Protein AF-A0A926ZJC6-F1 (afdb_monomer_lite)

Structure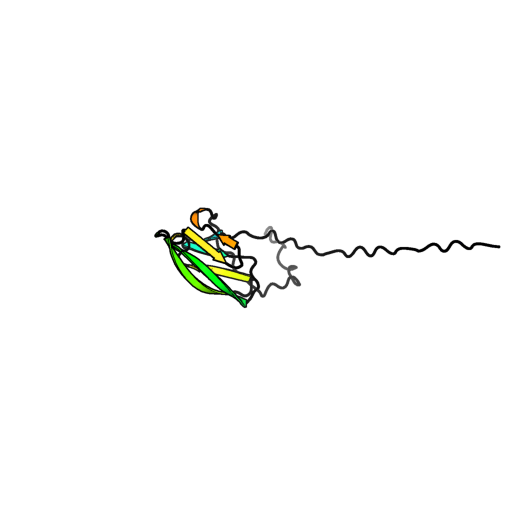 (mmCIF, N/CA/C/O backbone):
data_AF-A0A926ZJC6-F1
#
_entry.id   AF-A0A926ZJC6-F1
#
loop_
_atom_site.group_PDB
_atom_site.id
_atom_site.type_symbol
_atom_site.label_atom_id
_atom_site.label_alt_id
_atom_site.label_comp_id
_atom_site.label_asym_id
_atom_site.label_entity_id
_atom_site.label_seq_id
_atom_site.pdbx_PDB_ins_code
_atom_site.Cartn_x
_atom_site.Cartn_y
_atom_site.Cartn_z
_atom_site.occupancy
_atom_site.B_iso_or_equiv
_atom_site.auth_seq_id
_atom_site.auth_comp_id
_atom_site.auth_asym_id
_atom_site.auth_atom_id
_atom_site.pdbx_PDB_model_num
ATOM 1 N N . MET A 1 1 ? -25.894 -27.131 66.025 1.00 38.25 1 MET A N 1
ATOM 2 C CA . MET A 1 1 ? -25.459 -26.096 65.062 1.00 38.25 1 MET A CA 1
ATOM 3 C C . MET A 1 1 ? -25.548 -26.724 63.680 1.00 38.25 1 MET A C 1
ATOM 5 O O . MET A 1 1 ? -24.769 -27.619 63.396 1.00 38.25 1 MET A O 1
ATOM 9 N N . ASN A 1 2 ? -26.559 -26.364 62.885 1.00 38.94 2 ASN A N 1
ATOM 10 C CA . ASN A 1 2 ? -26.860 -27.033 61.613 1.00 38.94 2 ASN A CA 1
ATOM 11 C C . ASN A 1 2 ? -26.338 -26.170 60.460 1.00 38.94 2 ASN A C 1
ATOM 13 O O . ASN A 1 2 ? -26.923 -25.131 60.161 1.00 38.94 2 ASN A O 1
ATOM 17 N N . ALA A 1 3 ? -25.230 -26.572 59.839 1.00 44.28 3 ALA A N 1
ATOM 18 C CA . ALA A 1 3 ? -24.680 -25.879 58.680 1.00 44.28 3 ALA A CA 1
ATOM 19 C C . ALA A 1 3 ? -25.451 -26.297 57.416 1.00 44.28 3 ALA A C 1
ATOM 21 O O . ALA A 1 3 ? -25.392 -27.451 56.996 1.00 44.28 3 ALA A O 1
ATOM 22 N N . LYS A 1 4 ? -26.199 -25.363 56.819 1.00 50.53 4 LYS A N 1
ATOM 23 C CA . LYS A 1 4 ? -26.798 -25.539 55.491 1.00 50.53 4 LYS A CA 1
ATOM 24 C C . LYS A 1 4 ? -25.744 -25.203 54.434 1.00 50.53 4 LYS A C 1
ATOM 26 O O . LYS A 1 4 ? -25.274 -24.071 54.374 1.00 50.53 4 LYS A O 1
ATOM 31 N N . LEU A 1 5 ? -25.383 -26.190 53.617 1.00 47.25 5 LEU A N 1
ATOM 32 C CA . LEU A 1 5 ? -24.538 -26.021 52.435 1.00 47.25 5 LEU A CA 1
ATOM 33 C C . LEU A 1 5 ? -25.331 -25.246 51.367 1.00 47.25 5 LEU A C 1
ATOM 35 O O . LEU A 1 5 ? -26.387 -25.702 50.933 1.00 47.25 5 LEU A O 1
ATOM 39 N N . ILE A 1 6 ? -24.844 -24.075 50.957 1.00 54.47 6 ILE A N 1
ATOM 40 C CA . ILE A 1 6 ? -25.415 -23.294 49.852 1.00 54.47 6 ILE A CA 1
ATOM 41 C C . ILE A 1 6 ? -24.658 -23.694 48.583 1.00 54.47 6 ILE A C 1
ATOM 43 O O . ILE A 1 6 ? -23.482 -23.373 48.431 1.00 54.47 6 ILE A O 1
ATOM 47 N N . ALA A 1 7 ? -25.318 -24.430 47.689 1.00 50.28 7 ALA A N 1
ATOM 48 C CA . ALA A 1 7 ? -24.789 -24.746 46.368 1.00 50.28 7 ALA A CA 1
ATOM 49 C C . ALA A 1 7 ? -24.913 -23.509 45.464 1.00 50.28 7 ALA A C 1
ATOM 51 O O . ALA A 1 7 ? -26.017 -23.044 45.185 1.00 50.28 7 ALA A O 1
ATOM 52 N N . ILE A 1 8 ? -23.782 -22.962 45.024 1.00 57.31 8 ILE A N 1
ATOM 53 C CA . ILE A 1 8 ? -23.733 -21.842 44.081 1.00 57.31 8 ILE A CA 1
ATOM 54 C C . ILE A 1 8 ? -23.741 -22.439 42.671 1.00 57.31 8 ILE A C 1
ATOM 56 O O . ILE A 1 8 ? -22.753 -23.028 42.239 1.00 57.31 8 ILE A O 1
ATOM 60 N N . ALA A 1 9 ? -24.862 -22.316 41.960 1.00 54.25 9 ALA A N 1
ATOM 61 C CA . ALA A 1 9 ? -24.960 -22.700 40.556 1.00 54.25 9 ALA A CA 1
ATOM 62 C C . ALA A 1 9 ? -24.313 -21.613 39.684 1.00 54.25 9 ALA A C 1
ATOM 64 O O . ALA A 1 9 ? -24.898 -20.557 39.442 1.00 54.25 9 ALA A O 1
ATOM 65 N N . THR A 1 10 ? -23.089 -21.850 39.218 1.00 56.41 10 THR A N 1
ATOM 66 C CA . THR A 1 10 ? -22.431 -20.993 38.229 1.00 56.41 10 THR A CA 1
ATOM 67 C C . THR A 1 10 ? -23.027 -21.274 36.852 1.00 56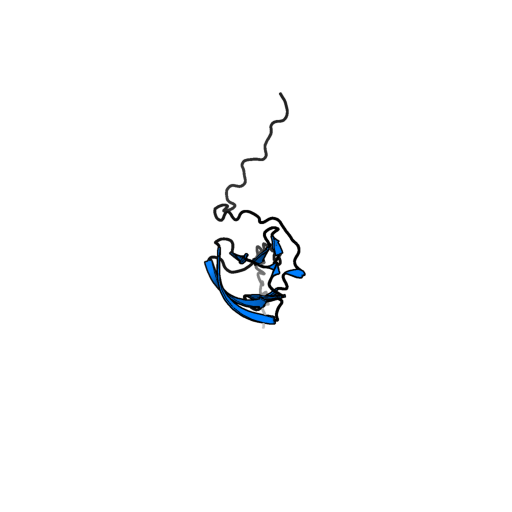.41 10 THR A C 1
ATOM 69 O O . THR A 1 10 ? -22.761 -22.294 36.225 1.00 56.41 10 THR A O 1
ATOM 72 N N . SER A 1 11 ? -23.880 -20.366 36.379 1.00 54.22 11 SER A N 1
ATOM 73 C CA . SER A 1 11 ? -24.414 -20.418 35.016 1.00 54.22 11 SER A CA 1
ATOM 74 C C . SER A 1 11 ? -23.335 -19.941 34.046 1.00 54.22 11 SER A C 1
ATOM 76 O O . SER A 1 11 ? -23.038 -18.751 33.976 1.00 54.22 11 SER A O 1
ATOM 78 N N . SER A 1 12 ? -22.709 -20.865 33.323 1.00 49.84 12 SER A N 1
ATOM 79 C CA . SER A 1 12 ? -21.769 -20.563 32.245 1.00 49.84 12 SER A CA 1
ATOM 80 C C . SER A 1 12 ? -22.539 -20.205 30.974 1.00 49.84 12 SER A C 1
ATOM 82 O O . SER A 1 12 ? -22.911 -21.063 30.176 1.00 49.84 12 SER A O 1
ATOM 84 N N . THR A 1 13 ? -22.789 -18.913 30.768 1.00 56.69 13 THR A N 1
ATOM 85 C CA . THR A 1 13 ? -23.271 -18.401 29.483 1.00 56.69 13 THR A CA 1
ATOM 86 C C . THR A 1 13 ? -22.152 -18.546 28.454 1.00 56.69 13 THR A C 1
ATOM 88 O O . THR A 1 13 ? -21.213 -17.751 28.414 1.00 56.69 13 THR A O 1
ATOM 91 N N . LEU A 1 14 ? -22.235 -19.583 27.620 1.00 51.16 14 LEU A N 1
ATOM 92 C CA . LEU A 1 14 ? -21.388 -19.730 26.444 1.00 51.16 14 LEU A CA 1
ATOM 93 C C . LEU A 1 14 ? -21.849 -18.691 25.414 1.00 51.16 14 LEU A C 1
ATOM 95 O O . LEU A 1 14 ? -22.798 -18.919 24.664 1.00 51.16 14 LEU A O 1
ATOM 99 N N . MET A 1 15 ? -21.227 -17.510 25.426 1.00 56.97 15 MET A N 1
ATOM 100 C CA . MET A 1 15 ? -21.411 -16.533 24.359 1.00 56.97 15 MET A CA 1
ATOM 101 C C . MET A 1 15 ? -20.869 -17.159 23.077 1.00 56.97 15 MET A C 1
ATOM 103 O O . MET A 1 15 ? -19.660 -17.335 22.927 1.00 56.97 15 MET A O 1
ATOM 107 N N . ILE A 1 16 ? -21.766 -17.531 22.167 1.00 52.75 16 ILE A N 1
ATOM 108 C CA . ILE A 1 16 ? -21.394 -17.936 20.816 1.00 52.75 16 ILE A CA 1
ATOM 109 C C . ILE A 1 16 ? -20.879 -16.669 20.138 1.00 52.75 16 ILE A C 1
ATOM 111 O O . ILE A 1 16 ? -21.640 -15.840 19.642 1.00 52.75 16 ILE A O 1
ATOM 115 N N . ALA A 1 17 ? -19.565 -16.480 20.203 1.00 49.69 17 ALA A N 1
ATOM 116 C CA . ALA A 1 17 ? -18.879 -15.502 19.395 1.00 49.69 17 ALA A CA 1
ATOM 117 C C . ALA A 1 17 ? -19.070 -15.932 17.938 1.00 49.69 17 ALA A C 1
ATOM 119 O O . ALA A 1 17 ? -18.536 -16.955 17.512 1.00 49.69 17 ALA A O 1
ATOM 120 N N . ASN A 1 18 ? -19.841 -15.163 17.171 1.00 49.44 18 ASN A N 1
ATOM 121 C CA . ASN A 1 18 ? -19.862 -15.277 15.718 1.00 49.44 18 ASN A CA 1
ATOM 122 C C . ASN A 1 18 ? -18.510 -14.784 15.187 1.00 49.44 18 ASN A C 1
ATOM 124 O O . ASN A 1 18 ? -18.402 -13.685 14.647 1.00 49.44 18 ASN A O 1
ATOM 128 N N . THR A 1 19 ? -17.454 -15.577 15.364 1.00 45.50 19 THR A N 1
ATOM 129 C CA . THR A 1 19 ? -16.168 -15.342 14.719 1.00 45.50 19 THR A CA 1
ATOM 130 C C . THR A 1 19 ? -16.324 -15.728 13.258 1.00 45.50 19 THR A C 1
ATOM 132 O O . THR A 1 19 ? -15.947 -16.819 12.835 1.00 45.50 19 THR A 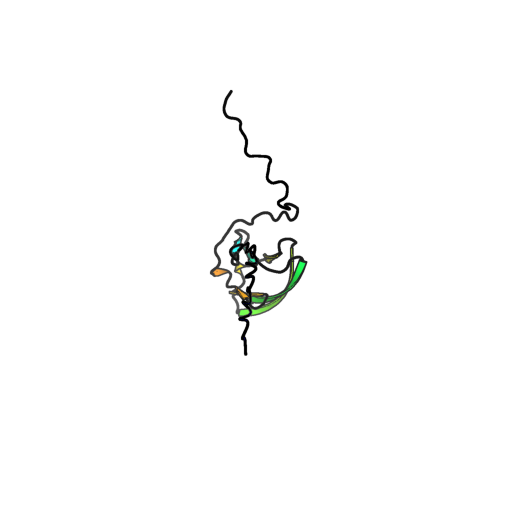O 1
ATOM 135 N N . SER A 1 20 ? -16.902 -14.821 12.469 1.00 44.12 20 SER A N 1
ATOM 136 C CA . SER A 1 20 ? -16.617 -14.787 11.039 1.00 44.12 20 SER A CA 1
ATOM 137 C C . SER A 1 20 ? -15.149 -14.405 10.916 1.00 44.12 20 SER A C 1
ATOM 139 O O . SER A 1 20 ? -14.802 -13.235 10.786 1.00 44.12 20 SER A O 1
ATOM 141 N N . THR A 1 21 ? -14.267 -15.392 11.038 1.00 40.03 21 THR A N 1
ATOM 142 C CA . THR A 1 21 ? -12.879 -15.257 10.620 1.00 40.03 21 THR A CA 1
ATOM 143 C C . THR A 1 21 ? -12.902 -15.205 9.100 1.00 40.03 21 THR A C 1
ATOM 145 O O . THR A 1 21 ? -12.671 -16.207 8.424 1.00 40.03 21 THR A O 1
ATOM 148 N N . ALA A 1 22 ? -13.237 -14.037 8.547 1.00 44.06 22 ALA A N 1
ATOM 149 C CA . ALA A 1 22 ? -12.753 -13.684 7.230 1.00 44.06 22 ALA A CA 1
ATOM 150 C C . ALA A 1 22 ? -11.233 -13.800 7.347 1.00 44.06 22 ALA A C 1
ATOM 152 O O . ALA A 1 22 ? -10.611 -13.042 8.092 1.00 44.06 22 ALA A O 1
ATOM 153 N N . LEU A 1 23 ? -10.664 -14.842 6.736 1.00 44.34 23 LEU A N 1
ATOM 154 C CA . LEU A 1 23 ? -9.221 -14.999 6.613 1.00 44.34 23 LEU A CA 1
ATOM 155 C C . LEU A 1 23 ? -8.686 -13.632 6.195 1.00 44.34 23 LEU A C 1
ATOM 157 O O . LEU A 1 23 ? -9.163 -13.082 5.202 1.00 44.34 23 LEU A O 1
ATOM 161 N N . ALA A 1 24 ? -7.800 -13.049 7.003 1.00 52.12 24 ALA A N 1
ATOM 162 C CA . ALA A 1 24 ? -7.254 -11.734 6.728 1.00 52.12 24 ALA A CA 1
ATOM 163 C C . ALA A 1 24 ? -6.573 -11.793 5.357 1.00 52.12 24 ALA A C 1
ATOM 165 O O . ALA A 1 24 ? -5.477 -12.339 5.226 1.00 52.12 24 ALA A O 1
ATOM 166 N N . GLU A 1 25 ? -7.269 -11.336 4.313 1.00 66.81 25 GLU A N 1
ATOM 167 C CA . GLU A 1 25 ? -6.686 -11.257 2.983 1.00 66.81 25 GLU A CA 1
ATOM 168 C C . GLU A 1 25 ? -5.455 -10.369 3.078 1.00 66.81 25 GLU A C 1
ATOM 170 O O . GLU A 1 25 ? -5.546 -9.202 3.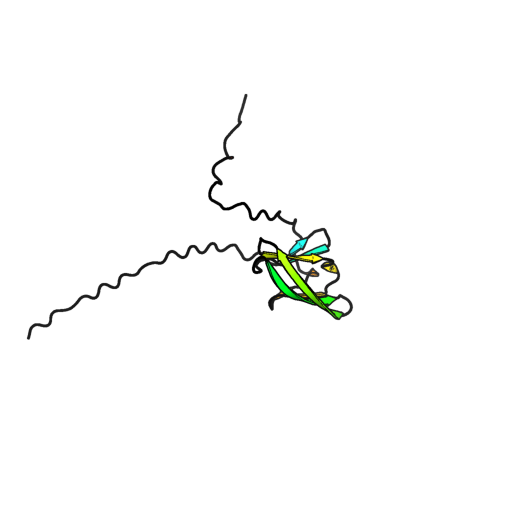459 1.00 66.81 25 GLU A O 1
ATOM 175 N N . GLN A 1 26 ? -4.302 -10.968 2.792 1.00 79.06 26 GLN A N 1
ATOM 176 C CA . GLN A 1 26 ? -3.030 -10.268 2.740 1.00 79.06 26 GLN A CA 1
ATOM 177 C C . GLN A 1 26 ? -3.026 -9.293 1.557 1.00 79.06 26 GLN A C 1
ATOM 179 O O . GLN A 1 26 ? -3.678 -9.573 0.539 1.00 79.06 26 GLN A O 1
ATOM 184 N N . PRO A 1 27 ? -2.247 -8.200 1.643 1.00 87.31 27 PRO A N 1
ATOM 185 C CA . PRO A 1 27 ? -2.028 -7.311 0.514 1.00 87.31 27 PRO A CA 1
ATOM 186 C C . PRO A 1 27 ? -1.622 -8.086 -0.744 1.00 87.31 27 PRO A C 1
ATOM 188 O O . PRO A 1 27 ? -0.888 -9.074 -0.680 1.00 87.31 27 PRO A O 1
ATOM 191 N N . TYR A 1 28 ? -2.087 -7.643 -1.908 1.00 88.81 28 TYR A N 1
ATOM 192 C CA . TYR A 1 28 ? -1.786 -8.295 -3.185 1.00 88.81 28 TYR A CA 1
ATOM 193 C C . TYR A 1 28 ? -1.562 -7.270 -4.296 1.00 88.81 28 TYR A C 1
ATOM 195 O O . TYR A 1 28 ? -1.838 -6.081 -4.133 1.00 88.81 28 TYR A O 1
ATOM 203 N N . LYS A 1 29 ? -1.041 -7.721 -5.440 1.00 90.06 29 LYS A N 1
ATOM 204 C CA . LYS A 1 29 ? -0.910 -6.888 -6.642 1.00 90.06 29 LYS A CA 1
ATOM 205 C C . LYS A 1 29 ? -2.002 -7.180 -7.653 1.00 90.06 29 LYS A C 1
ATOM 207 O O . LYS A 1 29 ? -2.417 -8.324 -7.810 1.00 90.06 29 LYS A O 1
ATOM 212 N N . THR A 1 30 ? -2.394 -6.175 -8.415 1.00 84.56 30 THR A N 1
ATOM 213 C CA . THR A 1 30 ? -3.168 -6.380 -9.641 1.00 84.56 30 THR A CA 1
ATOM 214 C C . THR A 1 30 ? -2.232 -6.537 -10.842 1.00 84.56 30 THR A C 1
ATOM 216 O O . THR A 1 30 ? -1.056 -6.165 -10.797 1.00 84.56 30 THR A O 1
ATOM 219 N N . SER A 1 31 ? -2.758 -7.046 -11.958 1.00 81.62 31 SER A N 1
ATOM 220 C CA . SER A 1 31 ? -2.056 -7.030 -13.251 1.00 81.62 31 SER A CA 1
ATOM 221 C C . SER A 1 31 ? -1.792 -5.611 -13.777 1.00 81.62 31 SER A C 1
ATOM 223 O O . SER A 1 31 ? -0.910 -5.426 -14.607 1.00 81.62 31 SER A O 1
ATOM 225 N N . GLY A 1 32 ? -2.511 -4.604 -13.269 1.00 83.00 32 GLY A N 1
ATOM 226 C CA . GLY A 1 32 ? -2.372 -3.189 -13.623 1.00 83.00 32 GLY A CA 1
ATOM 227 C C . GLY A 1 32 ? -1.300 -2.437 -12.832 1.00 83.00 32 GLY A C 1
ATOM 228 O O . GLY A 1 32 ? -1.387 -1.219 -12.714 1.00 83.00 32 GLY A O 1
ATOM 229 N N . ASN A 1 33 ? -0.319 -3.138 -12.255 1.00 86.75 33 ASN A N 1
ATOM 230 C CA . ASN A 1 33 ? 0.745 -2.538 -11.447 1.00 86.75 33 ASN A CA 1
ATOM 231 C C . ASN A 1 33 ? 0.222 -1.744 -10.231 1.00 86.75 33 ASN A C 1
ATOM 233 O O . ASN A 1 33 ? 0.779 -0.708 -9.865 1.00 86.75 33 ASN A O 1
ATOM 237 N N . GLN A 1 34 ? -0.860 -2.206 -9.604 1.00 91.19 34 GLN A N 1
ATOM 238 C CA . GLN A 1 34 ? -1.397 -1.604 -8.382 1.00 91.19 34 GLN A CA 1
ATOM 239 C C . GLN A 1 34 ? -1.182 -2.539 -7.196 1.00 91.19 34 GLN A C 1
ATOM 241 O O . GLN A 1 34 ? -1.225 -3.758 -7.354 1.00 91.19 34 GLN A O 1
ATOM 246 N N . VAL A 1 35 ? -0.984 -1.973 -6.008 1.00 92.75 35 VAL A N 1
ATOM 247 C CA . VAL A 1 35 ? -1.012 -2.713 -4.740 1.00 92.75 35 VAL A CA 1
ATOM 248 C C . VAL A 1 35 ? -2.361 -2.476 -4.085 1.00 92.75 35 VAL A C 1
ATOM 250 O O . VAL A 1 35 ? -2.762 -1.331 -3.883 1.00 92.75 35 VAL A O 1
ATOM 253 N N . VAL A 1 36 ? -3.057 -3.556 -3.755 1.00 92.12 36 VAL A N 1
ATOM 254 C CA . VAL A 1 36 ? -4.305 -3.513 -2.999 1.00 92.12 36 VAL A CA 1
ATOM 255 C C . VAL A 1 36 ? -3.990 -3.857 -1.553 1.00 92.12 36 VAL A C 1
ATOM 257 O O . VAL A 1 36 ? -3.450 -4.927 -1.271 1.00 92.12 36 VAL A O 1
ATOM 260 N N . VAL A 1 37 ? -4.331 -2.938 -0.652 1.00 91.88 37 VAL A N 1
ATOM 261 C CA . VAL A 1 37 ? -4.224 -3.129 0.796 1.00 91.88 37 VAL A CA 1
ATOM 262 C C . VAL A 1 37 ? -5.629 -3.273 1.357 1.00 91.88 37 VAL A C 1
ATOM 264 O O . VAL A 1 37 ? -6.437 -2.350 1.258 1.00 91.88 37 VAL A O 1
ATOM 267 N N . THR A 1 38 ? -5.916 -4.449 1.896 1.00 89.62 38 THR A N 1
ATOM 268 C CA . THR A 1 38 ? -7.206 -4.885 2.443 1.00 89.62 38 THR A CA 1
ATOM 269 C C . THR A 1 38 ? -7.243 -4.752 3.967 1.00 89.62 38 THR A C 1
ATOM 271 O O . THR A 1 38 ? -6.247 -4.392 4.586 1.00 89.62 38 THR A O 1
ATOM 274 N N . GLN A 1 39 ? -8.395 -5.054 4.579 1.00 86.06 39 GLN A N 1
ATOM 275 C CA . GLN A 1 39 ? -8.577 -5.092 6.042 1.00 86.06 39 GLN A CA 1
ATOM 276 C C . GLN A 1 39 ? -8.343 -3.753 6.758 1.00 86.06 39 GLN A C 1
ATOM 278 O O . GLN A 1 39 ? -8.026 -3.701 7.946 1.00 86.06 39 GLN A O 1
ATOM 283 N N . LEU A 1 40 ? -8.530 -2.650 6.042 1.00 89.62 40 LEU A N 1
ATOM 284 C CA . LEU A 1 40 ? -8.524 -1.313 6.610 1.00 89.62 40 LEU A CA 1
ATOM 285 C C . LEU A 1 40 ? -9.947 -0.923 7.021 1.00 89.62 40 LEU A C 1
ATOM 287 O O . LEU A 1 40 ? -10.932 -1.468 6.520 1.00 89.62 40 LEU A O 1
ATOM 291 N N . GLN A 1 41 ? -10.083 0.050 7.920 1.00 91.19 41 GLN A N 1
ATOM 292 C CA . GLN A 1 41 ? -11.407 0.568 8.259 1.00 91.19 41 GLN A CA 1
ATOM 293 C C . GLN A 1 41 ? -12.017 1.242 7.019 1.00 91.19 41 GLN A C 1
ATOM 295 O O . GLN A 1 41 ? -11.321 2.025 6.366 1.00 91.19 41 GLN A O 1
ATOM 300 N N . PRO A 1 42 ? -13.278 0.949 6.652 1.00 91.88 42 PRO A N 1
ATOM 301 C CA . PRO A 1 42 ? -13.941 1.600 5.527 1.00 91.88 42 PRO A CA 1
ATOM 302 C C . PRO A 1 42 ? -14.051 3.115 5.701 1.00 91.88 42 PRO A C 1
ATOM 304 O O . PRO A 1 42 ? -14.329 3.592 6.800 1.00 91.88 42 PRO A O 1
ATOM 307 N N . ARG A 1 43 ? -13.902 3.862 4.599 1.00 91.56 43 ARG A N 1
ATOM 308 C CA . ARG A 1 43 ? -14.011 5.335 4.554 1.00 91.56 43 ARG A CA 1
ATOM 309 C C . ARG A 1 43 ? -13.064 6.075 5.512 1.00 91.56 43 ARG A C 1
ATOM 311 O O . ARG A 1 43 ? -13.343 7.206 5.905 1.00 91.56 43 ARG A O 1
ATOM 318 N N . GLN A 1 44 ? -11.948 5.450 5.870 1.00 95.75 44 GLN A N 1
ATOM 319 C CA . GLN A 1 44 ? -10.924 6.018 6.736 1.00 95.75 44 GLN A CA 1
ATOM 320 C C . GLN A 1 44 ? -9.713 6.469 5.911 1.00 95.75 44 GLN A C 1
ATOM 322 O O . GLN A 1 44 ? -9.294 5.800 4.963 1.00 95.75 44 GLN A O 1
ATOM 327 N N . THR A 1 45 ? -9.132 7.606 6.292 1.00 96.25 45 THR A N 1
ATOM 328 C CA . THR A 1 45 ? -7.896 8.120 5.691 1.00 96.25 45 THR A CA 1
ATOM 329 C C . THR A 1 45 ? -6.677 7.590 6.435 1.00 96.25 45 THR A C 1
ATOM 331 O O . THR A 1 45 ? -6.616 7.657 7.664 1.00 96.25 45 THR A O 1
ATOM 334 N N . TYR A 1 46 ? -5.692 7.112 5.678 1.00 95.81 46 TYR A N 1
ATOM 335 C CA . TYR A 1 46 ? -4.413 6.612 6.168 1.00 95.81 46 TYR A CA 1
ATOM 336 C C . TYR A 1 46 ? -3.254 7.377 5.531 1.00 95.81 46 TYR A C 1
ATOM 338 O O . TYR A 1 46 ? -3.309 7.748 4.357 1.00 95.81 46 TYR A O 1
ATOM 346 N N . LEU A 1 47 ? -2.188 7.581 6.306 1.00 96.88 47 LEU A N 1
ATOM 347 C CA . LEU A 1 47 ? -0.888 7.981 5.781 1.00 96.88 47 LEU A CA 1
ATOM 348 C C . LEU A 1 47 ? -0.165 6.733 5.268 1.00 96.88 47 LEU A C 1
ATOM 350 O O . LEU A 1 47 ? -0.032 5.751 6.000 1.00 96.88 47 LEU A O 1
ATOM 354 N N . VAL A 1 48 ? 0.310 6.788 4.030 1.00 96.56 48 VAL A N 1
ATOM 355 C CA . VAL A 1 48 ? 1.152 5.759 3.425 1.00 96.56 48 VAL A CA 1
ATOM 356 C C . VAL A 1 48 ? 2.538 6.336 3.232 1.00 96.56 48 VAL A C 1
ATOM 358 O O . VAL A 1 48 ? 2.704 7.316 2.510 1.00 96.56 48 VAL A O 1
ATOM 361 N N . GLN A 1 49 ? 3.528 5.712 3.854 1.00 97.19 49 GLN A N 1
ATOM 362 C CA . GLN A 1 49 ? 4.930 6.009 3.588 1.00 97.19 49 GLN A CA 1
ATOM 363 C C . GLN A 1 49 ? 5.411 5.102 2.463 1.00 97.19 49 GLN A C 1
ATOM 365 O O . GLN A 1 49 ? 5.135 3.902 2.464 1.00 97.19 49 GLN A O 1
ATOM 370 N N . THR A 1 50 ? 6.122 5.661 1.494 1.00 96.25 50 THR A N 1
ATOM 371 C CA . THR A 1 50 ? 6.605 4.914 0.333 1.00 96.25 50 THR A CA 1
ATOM 372 C C . THR A 1 50 ? 8.108 5.052 0.214 1.00 96.25 50 THR A C 1
ATOM 374 O O . THR A 1 50 ? 8.622 6.156 0.351 1.00 96.25 50 THR A O 1
ATOM 377 N N . THR A 1 51 ? 8.796 3.962 -0.109 1.00 97.00 51 THR A N 1
ATOM 378 C CA . THR A 1 51 ? 10.197 3.989 -0.542 1.00 97.00 51 THR A CA 1
ATOM 379 C C . THR A 1 51 ? 10.256 3.447 -1.961 1.00 97.00 51 THR A C 1
ATOM 381 O O . THR A 1 51 ? 9.840 2.308 -2.200 1.00 97.00 51 THR A O 1
ATOM 384 N N . ASP A 1 52 ? 10.743 4.244 -2.907 1.00 94.12 52 ASP A N 1
ATOM 385 C CA . ASP A 1 52 ? 10.887 3.816 -4.299 1.00 94.12 52 ASP A CA 1
ATOM 386 C C . ASP A 1 52 ? 12.126 2.927 -4.518 1.00 94.12 52 ASP A C 1
ATOM 388 O O . ASP A 1 52 ? 12.911 2.656 -3.605 1.00 94.12 52 ASP A O 1
ATOM 392 N N . THR A 1 53 ? 12.306 2.428 -5.741 1.00 90.25 53 THR A N 1
ATOM 393 C CA . THR A 1 53 ? 13.464 1.592 -6.102 1.00 90.25 53 THR A CA 1
ATOM 394 C C . THR A 1 53 ? 14.805 2.330 -6.084 1.00 90.25 53 THR A C 1
ATOM 396 O O . THR A 1 53 ? 15.841 1.671 -6.041 1.00 90.25 53 THR A O 1
ATOM 399 N N . SER A 1 54 ? 14.808 3.666 -6.116 1.00 93.19 54 SER A N 1
ATOM 400 C CA . SER A 1 54 ? 16.011 4.499 -5.964 1.00 93.19 54 SER A CA 1
ATOM 401 C C . SER A 1 54 ? 16.357 4.786 -4.497 1.00 93.19 54 SER A C 1
ATOM 403 O O . SER A 1 54 ? 17.406 5.359 -4.211 1.00 93.19 54 SER A O 1
ATOM 405 N N . GLY A 1 55 ? 15.501 4.353 -3.565 1.00 94.31 55 GLY A N 1
ATOM 406 C CA . GLY A 1 55 ? 15.641 4.604 -2.134 1.00 94.31 55 GLY A CA 1
ATOM 407 C C . GLY A 1 55 ? 15.049 5.940 -1.686 1.00 94.31 55 GLY A C 1
ATOM 408 O O . GLY A 1 55 ? 15.218 6.306 -0.526 1.00 94.31 55 GLY A O 1
ATOM 409 N N . LYS A 1 56 ? 14.355 6.670 -2.567 1.00 96.31 56 LYS A N 1
ATOM 410 C CA . LYS A 1 56 ? 13.681 7.915 -2.202 1.00 96.31 56 LYS A CA 1
ATOM 411 C C . LYS A 1 56 ? 12.447 7.600 -1.365 1.00 96.31 56 LYS A C 1
ATOM 413 O O . LYS A 1 56 ? 11.624 6.763 -1.743 1.00 96.31 56 LYS A O 1
ATOM 418 N N . GLU A 1 57 ? 12.313 8.310 -0.255 1.00 96.88 57 GLU A N 1
ATOM 419 C CA . GLU A 1 57 ? 11.151 8.237 0.623 1.00 96.88 57 GLU A CA 1
ATOM 420 C C . GLU A 1 57 ? 10.153 9.356 0.303 1.00 96.88 57 GLU A C 1
ATOM 422 O O . GLU A 1 57 ? 10.537 10.479 -0.031 1.00 96.88 57 GLU A O 1
ATOM 427 N N . ASP A 1 58 ? 8.866 9.036 0.385 1.00 96.19 58 ASP A N 1
ATOM 428 C CA . ASP A 1 58 ? 7.759 9.975 0.200 1.00 96.19 58 ASP A CA 1
ATOM 429 C C . ASP A 1 58 ? 6.564 9.558 1.070 1.00 96.19 58 ASP A C 1
ATOM 431 O O . ASP A 1 58 ? 6.565 8.493 1.699 1.00 96.19 58 ASP A O 1
ATOM 435 N N . SER A 1 59 ? 5.542 10.403 1.152 1.00 95.75 59 SER A N 1
ATOM 436 C CA . SER A 1 59 ? 4.338 10.149 1.935 1.00 95.75 59 SER A CA 1
ATOM 437 C C . SER A 1 59 ? 3.087 10.663 1.234 1.00 95.75 59 SER A C 1
ATOM 439 O O . SER A 1 59 ? 3.029 11.806 0.790 1.00 95.75 59 SER A O 1
ATOM 441 N N . ILE A 1 60 ? 2.052 9.825 1.179 1.00 95.31 60 ILE A N 1
ATOM 442 C CA . ILE A 1 60 ? 0.768 10.153 0.554 1.00 95.31 60 ILE A CA 1
ATOM 443 C C . ILE A 1 60 ? -0.391 9.808 1.487 1.00 95.31 60 ILE A C 1
ATOM 445 O O . ILE A 1 60 ? -0.353 8.809 2.203 1.00 95.31 60 ILE A O 1
ATOM 449 N N . TYR A 1 61 ? -1.447 10.618 1.464 1.00 96.44 61 TYR A N 1
ATOM 450 C CA . T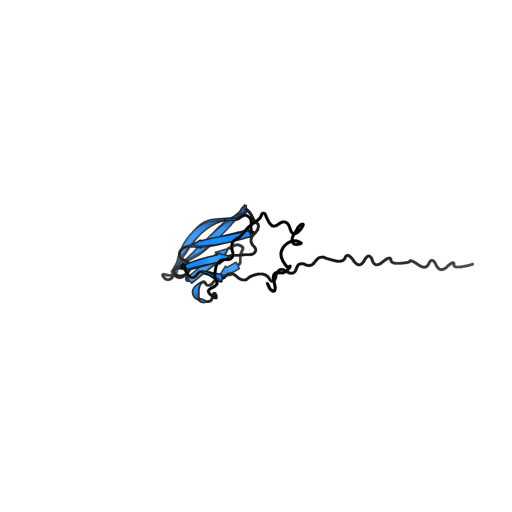YR A 1 61 ? -2.698 10.286 2.142 1.00 96.44 61 TYR A CA 1
ATOM 451 C C . TYR A 1 61 ? -3.624 9.546 1.188 1.00 96.44 61 TYR A C 1
ATOM 453 O O . TYR A 1 61 ? -3.851 9.988 0.062 1.00 96.44 61 TYR A O 1
ATOM 461 N N . VAL A 1 62 ? -4.188 8.437 1.655 1.00 94.50 62 VAL A N 1
ATOM 462 C CA . VAL A 1 62 ? -5.131 7.630 0.881 1.00 94.50 62 VAL A CA 1
ATOM 463 C C . VAL A 1 62 ? -6.382 7.364 1.703 1.00 94.50 62 VAL A C 1
ATOM 465 O O . VAL A 1 62 ? -6.305 7.138 2.908 1.00 94.50 62 VAL A O 1
ATOM 468 N N . THR A 1 63 ? -7.544 7.407 1.059 1.00 94.19 63 THR A N 1
ATOM 469 C CA . THR A 1 63 ? -8.826 7.096 1.706 1.00 94.19 63 THR A CA 1
ATOM 470 C C . THR A 1 63 ? -9.300 5.732 1.237 1.00 94.19 63 THR A C 1
ATOM 472 O O . THR A 1 63 ? -9.303 5.451 0.037 1.00 94.19 63 THR A O 1
ATOM 475 N N . THR A 1 64 ? -9.679 4.874 2.177 1.00 92.69 64 THR A N 1
ATOM 476 C CA . THR A 1 64 ? -10.237 3.556 1.869 1.00 92.69 64 THR A CA 1
ATOM 477 C C . THR A 1 64 ? -11.643 3.673 1.307 1.00 92.69 64 THR A C 1
ATOM 479 O O . THR A 1 64 ? -12.398 4.600 1.610 1.00 92.69 64 THR A O 1
ATOM 482 N N . ASN A 1 65 ? -12.023 2.701 0.489 1.00 89.94 65 ASN A N 1
ATOM 483 C CA . ASN A 1 65 ? -13.381 2.625 -0.024 1.00 89.94 65 ASN A CA 1
ATOM 484 C C . ASN A 1 65 ? -14.362 2.040 1.013 1.00 89.94 65 ASN A C 1
ATOM 486 O O . ASN A 1 65 ? -14.020 1.767 2.165 1.00 89.94 65 ASN A O 1
ATOM 490 N N . GLU A 1 66 ? -15.602 1.813 0.583 1.00 88.88 66 GLU A N 1
ATOM 491 C CA . GLU A 1 66 ? -16.678 1.272 1.424 1.00 88.88 66 GLU A CA 1
ATOM 492 C C . GLU A 1 66 ? -16.465 -0.188 1.858 1.00 88.88 66 GLU A C 1
ATOM 494 O O . GLU A 1 66 ? -17.094 -0.625 2.816 1.00 88.88 66 GLU A O 1
ATOM 499 N N . CYS A 1 67 ? -15.568 -0.927 1.199 1.00 86.44 67 CYS A N 1
ATOM 500 C CA . CYS A 1 67 ? -15.199 -2.297 1.565 1.00 86.44 67 CYS A CA 1
ATOM 501 C C . CYS A 1 67 ? -13.929 -2.378 2.424 1.00 86.44 67 CYS A C 1
ATOM 503 O O . CYS A 1 67 ? -13.465 -3.480 2.702 1.00 86.44 67 CYS A O 1
ATOM 505 N N . GLY A 1 68 ? -13.347 -1.247 2.839 1.00 88.56 68 GLY A N 1
ATOM 506 C CA . GLY A 1 68 ? -12.179 -1.267 3.720 1.00 88.56 68 GLY A CA 1
ATOM 507 C C . GLY A 1 68 ? -10.884 -1.677 3.021 1.00 88.56 68 GLY A C 1
ATOM 508 O O . GLY A 1 68 ? -10.022 -2.316 3.620 1.00 88.56 68 GLY A O 1
ATOM 509 N N . TYR A 1 69 ? -10.725 -1.321 1.747 1.00 88.75 69 TYR A N 1
ATOM 510 C CA . TYR A 1 69 ? -9.435 -1.435 1.073 1.00 88.75 69 TYR A CA 1
ATOM 511 C C . TYR A 1 69 ? -9.070 -0.166 0.319 1.00 88.75 69 TYR A C 1
ATOM 513 O O . TYR A 1 69 ? -9.908 0.698 0.043 1.00 88.75 69 TYR A O 1
ATOM 521 N N . VAL A 1 70 ? -7.793 -0.070 -0.029 1.00 91.75 70 VAL A N 1
ATOM 522 C CA . VAL A 1 70 ? -7.250 1.003 -0.852 1.00 91.75 70 VAL A CA 1
ATOM 523 C C . VAL A 1 70 ? -6.355 0.442 -1.945 1.00 91.75 70 VAL A C 1
ATOM 525 O O . VAL A 1 70 ? -5.721 -0.600 -1.779 1.00 91.75 70 VAL A O 1
ATOM 528 N N . MET A 1 71 ? -6.326 1.139 -3.077 1.00 91.44 71 MET A N 1
ATOM 529 C CA . MET A 1 71 ? -5.491 0.804 -4.219 1.00 91.44 71 MET A CA 1
ATOM 530 C C . MET A 1 71 ? -4.408 1.868 -4.374 1.00 91.44 71 MET A C 1
ATOM 532 O O . MET A 1 71 ? -4.704 3.047 -4.561 1.00 91.44 71 MET A O 1
ATOM 536 N N . ILE A 1 72 ? -3.152 1.442 -4.294 1.00 92.94 72 ILE A N 1
ATOM 537 C CA . ILE A 1 72 ? -1.980 2.292 -4.482 1.00 92.94 72 ILE A CA 1
ATOM 538 C C . ILE A 1 72 ? -1.450 2.028 -5.891 1.00 92.94 72 ILE A C 1
ATOM 540 O O . ILE A 1 72 ? -1.032 0.914 -6.218 1.00 92.94 72 ILE A O 1
ATOM 544 N N . ASN A 1 73 ? -1.506 3.053 -6.738 1.00 90.81 73 ASN A N 1
ATOM 545 C CA . ASN A 1 73 ? -1.015 2.988 -8.113 1.00 90.81 73 ASN A CA 1
ATOM 546 C C . ASN A 1 73 ? 0.514 2.892 -8.149 1.00 90.81 73 ASN A C 1
ATOM 548 O O . ASN A 1 73 ? 1.181 3.288 -7.201 1.00 90.81 73 ASN A O 1
ATOM 552 N N . ASN A 1 74 ? 1.069 2.416 -9.266 1.00 89.12 74 ASN A N 1
ATOM 553 C CA . ASN A 1 74 ? 2.518 2.291 -9.474 1.00 89.12 74 ASN A CA 1
ATOM 554 C C . ASN A 1 74 ? 3.220 1.385 -8.446 1.00 89.12 74 ASN A C 1
ATOM 556 O O . ASN A 1 74 ? 4.387 1.585 -8.120 1.00 89.12 74 ASN A O 1
ATOM 560 N N . GLY A 1 75 ? 2.520 0.353 -7.972 1.00 86.31 75 GLY A N 1
ATOM 561 C CA . GLY A 1 75 ? 2.979 -0.604 -6.970 1.00 86.31 75 GLY A CA 1
ATOM 562 C C . GLY A 1 75 ? 4.361 -1.203 -7.237 1.00 86.31 75 GLY A C 1
ATOM 563 O O . GLY A 1 75 ? 5.153 -1.368 -6.317 1.00 86.31 75 GLY A O 1
ATOM 564 N N . GLY A 1 76 ? 4.673 -1.502 -8.497 1.00 85.31 76 GLY A N 1
ATOM 565 C CA . GLY A 1 76 ? 5.953 -2.070 -8.921 1.00 85.31 76 GLY A CA 1
ATOM 566 C C . GLY A 1 76 ? 7.139 -1.107 -8.862 1.00 85.31 76 GLY A C 1
ATOM 567 O O . GLY A 1 76 ? 8.272 -1.573 -8.907 1.00 85.31 76 GLY A O 1
ATOM 568 N N . ASN A 1 77 ? 6.904 0.200 -8.713 1.00 89.94 77 ASN A N 1
ATOM 569 C CA . ASN A 1 77 ? 7.970 1.197 -8.557 1.00 89.94 77 ASN A CA 1
ATOM 570 C C . ASN A 1 77 ? 8.386 1.384 -7.090 1.00 89.94 77 ASN A C 1
ATOM 572 O O . ASN A 1 77 ? 9.352 2.092 -6.805 1.00 89.94 77 ASN A O 1
ATOM 576 N N . TYR A 1 78 ? 7.668 0.759 -6.155 1.00 93.00 78 TYR A N 1
ATOM 577 C CA . TYR A 1 78 ? 7.959 0.850 -4.733 1.00 93.00 78 TYR A CA 1
ATOM 578 C C . TYR A 1 78 ? 8.716 -0.381 -4.245 1.00 93.00 78 TYR A C 1
ATOM 580 O O . TYR A 1 78 ? 8.296 -1.525 -4.434 1.00 93.00 78 TYR A O 1
ATOM 588 N N . GLN A 1 79 ? 9.821 -0.140 -3.543 1.00 94.56 79 GLN A N 1
ATOM 589 C CA . GLN A 1 79 ? 10.504 -1.172 -2.775 1.00 94.56 79 GLN A CA 1
ATOM 590 C C . GLN A 1 79 ? 9.702 -1.514 -1.511 1.00 94.56 79 GLN A C 1
ATOM 592 O O . GLN A 1 79 ? 9.621 -2.687 -1.128 1.00 94.56 79 GLN A O 1
ATOM 597 N N . ARG A 1 80 ? 9.128 -0.493 -0.856 1.00 95.25 80 ARG A N 1
ATOM 598 C CA . ARG A 1 80 ? 8.368 -0.618 0.395 1.00 95.25 80 ARG A CA 1
ATOM 599 C C . ARG A 1 80 ? 7.189 0.345 0.417 1.00 95.25 80 ARG A C 1
ATOM 601 O O . ARG A 1 80 ? 7.302 1.480 -0.039 1.00 95.25 80 ARG A O 1
ATOM 608 N N . LEU A 1 81 ? 6.088 -0.117 0.991 1.00 95.19 81 LEU A N 1
ATOM 609 C CA . LEU A 1 81 ? 4.926 0.685 1.353 1.00 95.19 81 LEU A CA 1
ATOM 610 C C . LEU A 1 81 ? 4.627 0.417 2.825 1.00 95.19 81 LEU A C 1
ATOM 612 O O . LEU A 1 81 ? 4.549 -0.744 3.212 1.00 95.19 81 LEU A O 1
ATOM 616 N N . THR A 1 82 ? 4.439 1.453 3.630 1.00 95.44 82 THR A N 1
ATOM 617 C CA . THR A 1 82 ? 4.036 1.309 5.029 1.00 95.44 82 THR A CA 1
ATOM 618 C C . THR A 1 82 ? 2.703 1.997 5.242 1.00 95.44 82 THR A C 1
ATOM 620 O O . THR A 1 82 ? 2.575 3.192 4.987 1.00 95.44 82 THR A O 1
ATOM 623 N N . ILE A 1 83 ? 1.712 1.249 5.715 1.00 94.81 83 ILE A N 1
ATOM 624 C CA . ILE A 1 83 ? 0.363 1.740 6.007 1.00 94.81 83 ILE A CA 1
ATOM 625 C C . ILE A 1 83 ? -0.137 1.051 7.271 1.00 94.81 83 ILE A C 1
ATOM 627 O O . ILE A 1 83 ? 0.003 -0.157 7.409 1.00 94.81 83 ILE A O 1
ATOM 631 N N . ASN A 1 84 ? -0.696 1.813 8.215 1.00 90.94 84 ASN A N 1
ATOM 632 C CA . ASN A 1 84 ? -1.221 1.267 9.475 1.00 90.94 84 ASN A CA 1
ATOM 633 C C . ASN A 1 84 ? -0.222 0.342 10.216 1.00 90.94 84 ASN A C 1
ATOM 635 O O . ASN A 1 84 ? -0.581 -0.732 10.689 1.00 90.94 84 ASN A O 1
ATOM 639 N N . ASN A 1 85 ? 1.052 0.746 10.268 1.00 88.12 85 ASN A N 1
ATOM 640 C CA . ASN A 1 85 ? 2.181 -0.012 10.831 1.00 88.12 85 ASN A CA 1
ATOM 641 C C . ASN A 1 85 ? 2.505 -1.349 10.131 1.00 88.12 85 ASN A C 1
ATOM 643 O O . ASN A 1 85 ? 3.383 -2.079 10.591 1.00 88.12 85 ASN A O 1
ATOM 647 N N . GLU A 1 86 ? 1.869 -1.662 9.004 1.00 90.25 86 GLU A N 1
ATOM 648 C CA . GLU A 1 86 ? 2.200 -2.814 8.172 1.00 90.25 86 GLU A CA 1
ATOM 649 C C . GLU A 1 86 ? 3.176 -2.400 7.070 1.00 90.25 86 GLU A C 1
ATOM 651 O O . GLU A 1 86 ? 2.910 -1.470 6.309 1.00 90.25 86 GLU A O 1
ATOM 656 N N . THR A 1 87 ? 4.316 -3.092 6.980 1.00 93.94 87 THR A N 1
ATOM 657 C CA . THR A 1 87 ? 5.283 -2.908 5.889 1.00 93.94 87 THR A CA 1
ATOM 658 C C . THR A 1 87 ? 5.043 -3.937 4.795 1.00 93.94 87 THR A C 1
ATOM 660 O O . THR A 1 87 ? 5.233 -5.137 4.983 1.00 93.94 87 THR A O 1
ATOM 663 N N . ILE A 1 88 ? 4.711 -3.444 3.614 1.00 93.19 88 ILE A N 1
ATOM 664 C CA . ILE A 1 88 ? 4.384 -4.212 2.425 1.00 93.19 88 ILE A CA 1
ATOM 665 C C . ILE A 1 88 ? 5.551 -4.109 1.447 1.00 93.19 88 ILE A C 1
ATOM 667 O O . ILE A 1 88 ? 6.083 -3.028 1.189 1.00 93.19 88 ILE A O 1
ATOM 671 N N . ARG A 1 89 ? 5.947 -5.249 0.875 1.00 93.25 89 ARG A N 1
ATOM 672 C CA . ARG A 1 89 ? 6.978 -5.345 -0.167 1.00 93.25 89 ARG A CA 1
ATOM 673 C C . ARG A 1 89 ? 6.321 -5.738 -1.487 1.00 93.25 89 ARG A C 1
ATOM 675 O O . ARG A 1 89 ? 6.132 -6.933 -1.716 1.00 93.25 89 ARG A O 1
ATOM 682 N N . PRO A 1 90 ? 5.974 -4.777 -2.363 1.00 91.12 90 PRO A N 1
ATOM 683 C CA . PRO A 1 90 ? 5.165 -5.049 -3.550 1.00 91.12 90 PRO A CA 1
ATOM 684 C C . PRO A 1 90 ? 5.721 -6.165 -4.435 1.00 91.12 90 PRO A C 1
ATOM 686 O O . PRO A 1 90 ? 4.967 -6.993 -4.940 1.00 91.12 90 PRO A O 1
ATOM 689 N N . PHE A 1 91 ? 7.042 -6.260 -4.596 1.00 86.81 91 PHE A N 1
ATOM 690 C CA . PHE A 1 91 ? 7.670 -7.303 -5.411 1.00 86.81 91 PHE A CA 1
ATOM 691 C C . PHE A 1 91 ? 7.370 -8.732 -4.925 1.00 86.81 91 PHE A C 1
ATOM 693 O O . PHE A 1 91 ? 7.240 -9.622 -5.759 1.00 86.81 91 PHE A O 1
ATOM 700 N N . ALA A 1 92 ? 7.190 -8.937 -3.616 1.00 87.81 92 ALA A N 1
ATOM 701 C CA . ALA A 1 92 ? 6.928 -10.244 -3.011 1.00 87.81 92 ALA A CA 1
ATOM 702 C C . ALA A 1 92 ? 5.441 -10.638 -3.025 1.00 87.81 92 ALA A C 1
ATOM 704 O O . ALA A 1 92 ? 5.099 -11.768 -2.686 1.00 87.81 92 ALA A O 1
ATOM 705 N N . LEU A 1 93 ? 4.551 -9.716 -3.400 1.00 89.56 93 LEU A N 1
ATOM 706 C CA . LEU A 1 93 ? 3.117 -9.974 -3.406 1.00 89.56 93 LEU A CA 1
ATOM 707 C C . LEU A 1 93 ? 2.706 -10.832 -4.603 1.00 89.56 93 LEU A C 1
ATOM 709 O O . LEU A 1 93 ? 3.155 -10.608 -5.732 1.00 89.56 93 LEU A O 1
ATOM 713 N N . ALA A 1 94 ? 1.776 -11.754 -4.360 1.00 88.00 94 ALA A N 1
ATOM 714 C CA . ALA A 1 94 ? 1.086 -12.472 -5.421 1.00 88.00 94 ALA A CA 1
ATOM 715 C C . ALA A 1 94 ? 0.213 -11.512 -6.242 1.00 88.00 94 ALA A C 1
ATOM 717 O O . ALA A 1 94 ? -0.406 -10.592 -5.696 1.00 88.00 94 ALA A O 1
ATOM 718 N N . SER A 1 95 ? 0.138 -11.750 -7.550 1.00 88.69 95 SER A N 1
ATOM 719 C CA . SER A 1 95 ? -0.789 -11.033 -8.423 1.00 88.69 95 SER A CA 1
ATOM 720 C C . SER A 1 95 ? -2.144 -11.733 -8.446 1.00 88.69 95 SER A C 1
ATOM 722 O O . SER A 1 95 ? -2.210 -12.944 -8.657 1.00 88.69 95 SER A O 1
ATOM 724 N N . LYS A 1 96 ? -3.227 -10.982 -8.246 1.00 86.75 96 LYS A N 1
ATOM 725 C CA . LYS A 1 96 ? -4.606 -11.479 -8.276 1.00 86.75 96 LYS A CA 1
ATOM 726 C C . LYS A 1 96 ? -5.512 -10.509 -9.041 1.00 86.75 96 LYS A C 1
ATOM 728 O O . LYS A 1 96 ? -5.252 -9.302 -9.042 1.00 86.75 96 LYS A O 1
ATOM 733 N N . PRO A 1 97 ? -6.572 -11.011 -9.698 1.00 81.19 97 PRO A N 1
ATOM 734 C CA . PRO A 1 97 ? -7.619 -10.147 -10.216 1.00 81.19 97 PRO A CA 1
ATOM 735 C C . PRO A 1 97 ? -8.308 -9.416 -9.061 1.00 81.19 97 PRO A C 1
ATOM 737 O O . PRO A 1 97 ? -8.446 -9.945 -7.960 1.00 81.19 97 PRO A O 1
ATOM 740 N N . TYR A 1 98 ? -8.739 -8.193 -9.335 1.00 71.62 98 TYR A N 1
ATOM 741 C CA . TYR A 1 98 ? -9.451 -7.360 -8.379 1.00 71.62 98 TYR A CA 1
ATOM 742 C C . TYR A 1 98 ? -10.923 -7.796 -8.281 1.00 71.62 98 TYR A C 1
ATOM 744 O O . TYR A 1 98 ? -11.630 -7.730 -9.293 1.00 71.62 98 TYR A O 1
ATOM 752 N N . PRO A 1 99 ? -11.419 -8.234 -7.109 1.00 63.38 99 PRO A N 1
ATOM 753 C CA . PRO A 1 99 ? -12.833 -8.514 -6.932 1.00 63.38 99 PRO A CA 1
ATOM 754 C C . PRO A 1 99 ? -13.623 -7.201 -6.870 1.00 63.38 99 PRO A C 1
ATOM 756 O O . PRO A 1 99 ? -13.227 -6.234 -6.216 1.00 63.38 99 PRO A O 1
ATOM 759 N N . SER A 1 100 ? -14.772 -7.168 -7.544 1.00 70.31 100 SER A N 1
ATOM 760 C CA . SER A 1 100 ? -15.688 -6.033 -7.452 1.00 70.31 100 SER A CA 1
ATOM 761 C C . SER A 1 100 ? -16.220 -5.908 -6.020 1.00 70.31 100 SER A C 1
ATOM 763 O O . SER A 1 100 ? -16.808 -6.847 -5.484 1.00 70.31 100 SER A O 1
ATOM 765 N N . CYS A 1 101 ? -16.013 -4.748 -5.394 1.00 73.62 101 CYS A N 1
ATOM 766 C CA . CYS A 1 101 ? -16.663 -4.400 -4.133 1.00 73.62 101 CYS A CA 1
ATOM 767 C C . CYS A 1 101 ? -18.083 -3.916 -4.424 1.00 73.62 101 CYS A C 1
ATOM 769 O O . CYS A 1 101 ? -18.261 -2.869 -5.047 1.00 73.62 101 CYS A O 1
ATOM 771 N N . ASN A 1 102 ? -19.086 -4.654 -3.941 1.00 71.81 102 ASN A N 1
ATOM 772 C CA . ASN A 1 102 ? -20.465 -4.184 -3.900 1.00 71.81 102 ASN A CA 1
ATOM 773 C C . ASN A 1 102 ? -20.952 -4.119 -2.441 1.00 71.81 102 ASN A C 1
ATOM 775 O O . ASN A 1 102 ? -21.417 -5.126 -1.902 1.00 71.81 102 ASN A O 1
ATOM 779 N N . PRO A 1 103 ? -20.892 -2.942 -1.798 1.00 60.97 103 PRO A N 1
ATOM 780 C CA . PRO A 1 103 ? -21.265 -2.775 -0.393 1.00 60.97 103 PRO A CA 1
ATOM 781 C C . PRO A 1 103 ? -22.773 -2.967 -0.148 1.00 60.97 103 PRO A C 1
ATOM 783 O O . PRO A 1 103 ? -23.213 -3.018 0.997 1.00 60.97 103 PRO A O 1
ATOM 786 N N . ARG A 1 104 ? -23.586 -3.108 -1.209 1.00 59.78 104 ARG A N 1
ATOM 787 C CA . ARG A 1 104 ? -25.038 -3.333 -1.116 1.00 59.78 104 ARG A CA 1
ATOM 788 C C . ARG A 1 104 ? -25.451 -4.788 -0.880 1.00 59.78 104 ARG A C 1
ATOM 790 O O . ARG A 1 104 ? -26.640 -5.032 -0.677 1.00 59.78 104 ARG A O 1
ATOM 797 N N . LEU A 1 105 ? -24.529 -5.753 -0.874 1.00 50.56 105 LEU A N 1
ATOM 798 C CA . LEU A 1 105 ? -24.854 -7.144 -0.536 1.00 50.56 105 LEU A CA 1
ATOM 799 C C . LEU A 1 105 ? -24.870 -7.341 0.983 1.00 50.56 105 LEU A C 1
ATOM 801 O O . LEU A 1 105 ? -23.994 -7.959 1.575 1.00 50.56 105 LEU A O 1
ATOM 805 N N . ASN A 1 106 ? -25.914 -6.813 1.613 1.00 37.22 106 ASN A N 1
ATOM 806 C CA . ASN A 1 106 ? -26.323 -7.243 2.940 1.00 37.22 106 ASN A CA 1
ATOM 807 C C . ASN A 1 106 ? -26.833 -8.698 2.804 1.00 37.22 106 ASN A C 1
ATOM 809 O O . ASN A 1 106 ? -27.773 -8.916 2.029 1.00 37.22 106 ASN A O 1
ATOM 813 N N . PRO A 1 107 ? -26.259 -9.709 3.483 1.00 43.41 107 PRO A N 1
ATOM 814 C CA . PRO A 1 107 ? -26.693 -11.100 3.373 1.00 43.41 107 PRO A CA 1
ATOM 815 C C . PRO A 1 107 ? -28.004 -11.293 4.143 1.00 43.41 107 PRO A C 1
ATOM 817 O O . PRO A 1 107 ? -28.058 -11.905 5.203 1.00 43.41 107 PRO A O 1
ATOM 820 N N . ARG A 1 108 ? -29.093 -10.737 3.615 1.00 42.72 108 ARG A N 1
ATOM 821 C CA . ARG A 1 108 ? -30.453 -11.077 4.040 1.00 42.72 108 ARG A CA 1
ATOM 822 C C . ARG A 1 108 ? -31.325 -11.572 2.895 1.00 42.72 108 ARG A C 1
ATOM 824 O O . ARG A 1 108 ? -32.513 -11.774 3.104 1.00 42.72 108 ARG A O 1
ATOM 831 N N . ASN A 1 109 ? -30.758 -11.789 1.704 1.00 42.00 109 ASN A N 1
ATOM 832 C CA . ASN A 1 109 ? -31.527 -12.342 0.592 1.00 42.00 109 ASN A CA 1
ATOM 833 C C . ASN A 1 109 ? -30.705 -13.117 -0.453 1.00 42.00 109 ASN A C 1
ATOM 835 O O . ASN A 1 109 ? -30.999 -13.067 -1.643 1.00 42.00 109 ASN A O 1
ATOM 839 N N . SER A 1 110 ? -29.692 -13.876 -0.027 1.00 42.25 110 SER A N 1
ATOM 840 C CA . SER A 1 110 ? -29.038 -14.873 -0.893 1.00 42.25 110 SER A CA 1
ATOM 841 C C . SER A 1 110 ? -29.855 -16.168 -0.936 1.00 42.25 110 SER A C 1
ATOM 843 O O . SER A 1 110 ? -29.342 -17.243 -0.652 1.00 42.25 110 SER A O 1
ATOM 845 N N . ASN A 1 111 ? -31.151 -16.057 -1.230 1.00 45.69 111 ASN A N 1
ATOM 846 C CA . ASN A 1 111 ? -32.034 -17.203 -1.423 1.00 45.69 111 ASN A CA 1
ATOM 847 C C . ASN A 1 111 ? -32.884 -17.011 -2.681 1.00 45.69 111 ASN A C 1
ATOM 849 O O . ASN A 1 111 ? -34.098 -17.171 -2.671 1.00 45.69 111 ASN A O 1
ATOM 853 N N . THR A 1 112 ? -32.255 -16.610 -3.786 1.00 48.22 112 THR A N 1
ATOM 854 C CA . THR A 1 112 ? -32.814 -16.829 -5.125 1.00 48.22 112 THR A CA 1
ATOM 855 C C . THR A 1 112 ? -31.702 -16.721 -6.161 1.00 48.22 112 THR A C 1
ATOM 857 O O . THR A 1 112 ? -31.340 -15.626 -6.568 1.00 48.22 112 THR A O 1
ATOM 860 N N . GLN A 1 113 ? -31.128 -17.872 -6.520 1.00 40.62 113 GLN A N 1
ATOM 861 C CA . GLN A 1 113 ? -30.629 -18.261 -7.856 1.00 40.62 113 GLN A CA 1
ATOM 862 C C . GLN A 1 113 ? -29.598 -19.396 -7.736 1.00 40.62 113 GLN A C 1
ATOM 864 O O . GLN A 1 113 ? -28.472 -19.328 -8.211 1.00 40.62 113 GLN A O 1
ATOM 869 N N . GLN A 1 114 ? -30.021 -20.493 -7.113 1.00 44.81 114 GLN A N 1
ATOM 870 C CA . GLN A 1 114 ? -29.627 -21.821 -7.567 1.00 44.81 114 GLN A CA 1
ATOM 871 C C . GLN A 1 114 ? -30.904 -22.639 -7.686 1.00 44.81 114 GLN A C 1
ATOM 873 O O . GLN A 1 114 ? -31.281 -23.342 -6.758 1.00 44.81 114 GLN A O 1
ATOM 878 N N . GLN A 1 115 ? -31.599 -22.518 -8.817 1.00 34.19 115 GLN A N 1
ATOM 879 C CA . GLN A 1 115 ? -32.448 -23.614 -9.263 1.00 34.19 115 GLN A CA 1
ATOM 880 C C . GLN A 1 115 ? -32.717 -23.555 -10.768 1.00 34.19 115 GLN A C 1
ATOM 882 O O . GLN A 1 115 ? -33.420 -22.683 -11.259 1.00 34.19 115 GLN A O 1
ATOM 887 N N . GLN A 1 116 ? -32.125 -24.545 -11.438 1.00 39.75 116 GLN A N 1
ATOM 888 C CA . GLN A 1 116 ? -32.679 -25.334 -12.540 1.00 39.75 116 GLN A CA 1
ATOM 889 C C . GLN A 1 116 ? -33.044 -24.654 -13.868 1.00 39.75 116 GLN A C 1
ATOM 891 O O . GLN A 1 116 ? -34.031 -23.944 -14.010 1.00 39.75 116 GLN A O 1
ATOM 896 N N . SER A 1 117 ? -32.329 -25.084 -14.905 1.00 35.47 117 SER A N 1
ATOM 897 C CA . SER A 1 117 ? -32.938 -25.650 -16.124 1.00 35.47 117 SER A CA 1
ATOM 898 C C . SER A 1 117 ? -31.890 -26.551 -16.794 1.00 35.47 117 SER A C 1
ATOM 900 O O . SER A 1 117 ? -31.025 -26.092 -17.527 1.00 35.47 117 SER A O 1
ATOM 902 N N . SER A 1 118 ? -31.729 -27.775 -16.280 1.00 41.66 118 SER A N 1
ATOM 903 C CA . SER A 1 118 ? -32.021 -29.018 -17.018 1.00 41.66 118 SER A CA 1
ATOM 904 C C . SER A 1 118 ? -33.156 -28.938 -18.049 1.00 41.66 118 SER A C 1
ATOM 906 O O . SER A 1 118 ? -34.238 -28.456 -17.728 1.00 41.66 118 SER A O 1
ATOM 908 N N . ASP A 1 119 ? -32.865 -29.48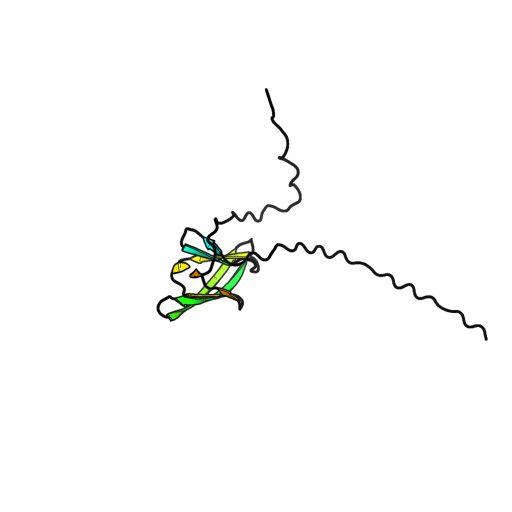1 -19.233 1.00 37.34 119 ASP A N 1
ATOM 909 C CA . ASP A 1 119 ? -33.747 -30.126 -20.221 1.00 37.34 119 ASP A CA 1
ATOM 910 C C . ASP A 1 119 ? -35.141 -29.547 -20.520 1.00 37.34 119 ASP A C 1
ATOM 912 O O . ASP A 1 119 ? -36.103 -29.778 -19.782 1.00 37.34 119 ASP A O 1
ATOM 916 N N . ARG A 1 120 ? -35.284 -28.984 -21.728 1.00 40.28 120 ARG A N 1
ATOM 917 C CA . ARG A 1 120 ? -36.161 -29.543 -22.775 1.00 40.28 120 ARG A CA 1
ATOM 918 C C . ARG A 1 120 ? -35.865 -28.965 -24.153 1.00 40.28 120 ARG A C 1
ATOM 920 O O . ARG A 1 120 ? -35.663 -27.735 -24.236 1.00 40.28 120 ARG A O 1
#

pLDDT: mean 74.64, std 21.53, range [34.19, 97.19]

Secondary structure (DSSP, 8-state):
------------------------PPPEE-TTS-EEE-SPPTT-EEEEEEEETT--EEEEEEE--TTS-EEETTGGGEEEEEETTEEE-GGGSPB-PPPP--TT--TT---SS-------

Organism: NCBI:txid2949571

Foldseek 3Di:
DDDDDDDDDDDDDPPPPPPPCPPLDCWAAEPQQKIKHAPADAQDKKKKWFQFPVRDIDIDIFTHHRRGMTIHHNLVRTCWIAIPNDIDGHVPHYYDHDDDDDNPCPPPDPPDDDDDDDDD

Radius of gyration: 24.25 Å; chains: 1; bounding box: 52×40×88 Å

Sequence (120 aa):
MNAKLIAIATSSTLMIANTSTALAEQPYKTSGNQVVVTQLQPRQTYLVQTTDTSGKEDSIYVTTNECGYVMINNGGNYQRLTINNETIRPFALASKPYPSCNPRLNPRNSNTQQQQSSDR